Protein AF-A0A0B7MFP1-F1 (afdb_monomer)

InterPro domains:
  IPR032806 H repeat-associated protein, N-terminal [PF13808] (2-84)
  IPR051698 Transposase 11-like [PTHR30298] (2-95)

Sequence (118 aa):
MNDSRMEGKIWHRLTDILFIVTCGIICGYDEFELIHVWAKAPDTQKWLKKYIALPNGIPSLSTLKRGFSVIRPEEFSTRFISWMNAVLQLPERMLCPWMGKHQEVRRMNARVRRHYIW

Structure (mmCIF, N/CA/C/O backbone):
data_AF-A0A0B7MFP1-F1
#
_entry.id   AF-A0A0B7MFP1-F1
#
loop_
_atom_site.group_PDB
_atom_site.id
_atom_site.type_symbol
_atom_site.label_atom_id
_atom_site.label_alt_id
_atom_site.label_comp_id
_atom_site.label_asym_id
_atom_site.label_entity_id
_atom_site.label_seq_id
_atom_site.pdbx_PDB_ins_code
_atom_site.Cartn_x
_atom_site.Cartn_y
_atom_site.Cartn_z
_atom_site.occupancy
_atom_site.B_iso_or_equiv
_atom_site.auth_seq_id
_atom_site.auth_comp_id
_atom_site.auth_asym_id
_atom_site.auth_atom_id
_atom_site.pdbx_PDB_model_num
ATOM 1 N N . MET A 1 1 ? -5.087 -15.155 -7.417 1.00 60.03 1 MET A N 1
ATOM 2 C CA . MET A 1 1 ? -4.480 -14.854 -6.108 1.00 60.03 1 MET A CA 1
ATOM 3 C C . MET A 1 1 ? -5.364 -15.447 -5.039 1.00 60.03 1 MET A C 1
ATOM 5 O O . MET A 1 1 ? -6.502 -15.016 -4.925 1.00 60.03 1 MET A O 1
ATOM 9 N N . ASN A 1 2 ? -4.872 -16.464 -4.339 1.00 67.81 2 ASN A N 1
ATOM 10 C CA . ASN A 1 2 ? -5.566 -17.029 -3.189 1.00 67.81 2 ASN A CA 1
ATOM 11 C C . ASN A 1 2 ? -5.030 -16.335 -1.929 1.00 67.81 2 ASN A C 1
ATOM 13 O O . ASN A 1 2 ? -3.813 -16.215 -1.791 1.00 67.81 2 ASN A O 1
ATOM 17 N N . ASP A 1 3 ? -5.905 -15.839 -1.058 1.00 78.44 3 ASP A N 1
ATOM 18 C CA . ASP A 1 3 ? -5.498 -15.194 0.193 1.00 78.44 3 ASP A CA 1
ATOM 19 C C . ASP A 1 3 ? -5.328 -16.270 1.271 1.00 78.44 3 ASP A C 1
ATOM 21 O O . ASP A 1 3 ? -6.307 -16.790 1.791 1.00 78.44 3 ASP A O 1
ATOM 25 N N . SER A 1 4 ? -4.084 -16.644 1.577 1.00 78.94 4 SER A N 1
ATOM 26 C CA . SER A 1 4 ? -3.776 -17.659 2.595 1.00 78.94 4 SER A CA 1
ATOM 27 C C . SER A 1 4 ? -3.608 -17.080 4.005 1.00 78.94 4 SER A C 1
ATOM 29 O O . SER A 1 4 ? -3.127 -17.769 4.909 1.00 78.94 4 SER A O 1
ATOM 31 N N . ARG A 1 5 ? -3.970 -15.805 4.225 1.00 81.06 5 ARG A N 1
ATOM 32 C CA . ARG A 1 5 ? -3.952 -15.202 5.565 1.00 81.06 5 ARG A CA 1
ATOM 33 C C . ARG A 1 5 ? -5.021 -15.854 6.442 1.00 81.06 5 ARG A C 1
ATOM 35 O O . ARG A 1 5 ? -6.093 -16.209 5.975 1.00 81.06 5 ARG A O 1
ATOM 42 N N . MET A 1 6 ? -4.729 -15.971 7.736 1.00 77.19 6 MET A N 1
ATOM 43 C CA . MET A 1 6 ? -5.650 -16.563 8.711 1.00 77.19 6 MET A CA 1
ATOM 44 C C . MET A 1 6 ? -6.990 -15.819 8.751 1.00 77.19 6 MET A C 1
ATOM 46 O O . MET A 1 6 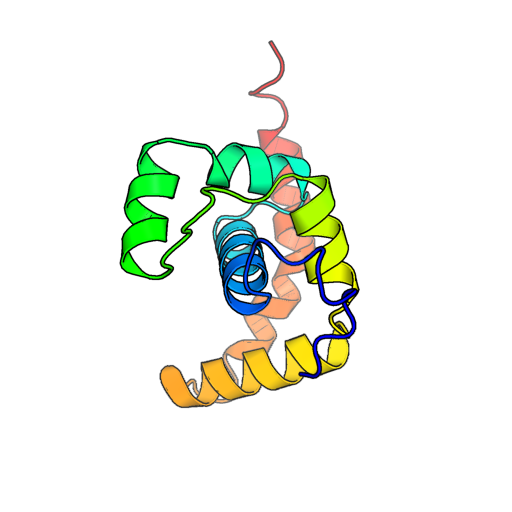? -7.029 -14.645 9.142 1.00 77.19 6 MET A O 1
ATOM 50 N N . GLU A 1 7 ? -8.076 -16.519 8.421 1.00 64.31 7 GLU A N 1
ATOM 51 C CA . GLU A 1 7 ? -9.445 -16.032 8.601 1.00 64.31 7 GLU A CA 1
ATOM 52 C C . GLU A 1 7 ? -9.672 -15.609 10.067 1.00 64.31 7 GLU A C 1
ATOM 54 O O . GLU A 1 7 ? -9.174 -16.234 11.003 1.00 64.31 7 GLU A O 1
ATOM 59 N N . GLY A 1 8 ? -10.338 -14.468 10.276 1.00 64.31 8 GLY A N 1
ATOM 60 C CA . GLY A 1 8 ? -10.544 -13.865 11.605 1.00 64.31 8 GLY A CA 1
ATOM 61 C C . GLY A 1 8 ? -9.450 -12.894 12.082 1.00 64.31 8 GLY A C 1
ATOM 62 O O . GLY A 1 8 ? -9.680 -12.131 13.017 1.00 64.31 8 GLY A O 1
ATOM 63 N N . LYS A 1 9 ? -8.283 -12.831 11.418 1.00 68.75 9 LYS A N 1
ATOM 64 C CA . LYS A 1 9 ? -7.250 -11.789 11.650 1.00 68.75 9 LYS A CA 1
ATOM 65 C C . LYS A 1 9 ? -7.132 -10.787 10.494 1.00 68.75 9 LYS A C 1
ATOM 67 O O . LYS A 1 9 ? -6.152 -10.042 10.407 1.00 68.75 9 LYS A O 1
ATOM 72 N N . ILE A 1 10 ? -8.119 -10.761 9.600 1.00 77.44 10 ILE A N 1
ATOM 73 C CA . ILE A 1 10 ? -8.108 -9.963 8.371 1.00 77.44 10 ILE A CA 1
ATOM 74 C C . ILE A 1 10 ? -8.974 -8.718 8.562 1.00 77.44 10 ILE A C 1
ATOM 76 O O . ILE A 1 10 ? -10.182 -8.742 8.367 1.00 77.44 10 ILE A O 1
ATOM 80 N N . TRP A 1 11 ? -8.326 -7.610 8.919 1.00 80.81 11 TRP A N 1
ATOM 81 C CA . TRP A 1 11 ? -8.970 -6.295 9.051 1.00 80.81 11 TRP A CA 1
ATOM 82 C C . TRP A 1 11 ? -8.839 -5.445 7.781 1.00 80.81 11 TRP A C 1
ATOM 84 O O . TRP A 1 11 ? -9.551 -4.460 7.604 1.00 80.81 11 TRP A O 1
ATOM 94 N N . HIS A 1 12 ? -7.930 -5.823 6.881 1.00 86.62 12 HIS A N 1
ATOM 95 C CA . HIS A 1 12 ? -7.673 -5.118 5.629 1.00 86.62 12 HIS A CA 1
ATOM 96 C C . HIS A 1 12 ? -7.676 -6.111 4.469 1.00 86.62 12 HIS A C 1
ATOM 98 O O . HIS A 1 12 ? -7.029 -7.169 4.530 1.00 86.62 12 HIS A O 1
ATOM 104 N N . ARG A 1 13 ? -8.391 -5.755 3.399 1.00 87.81 13 ARG A N 1
ATOM 105 C CA . ARG A 1 13 ? -8.441 -6.550 2.170 1.00 87.81 13 ARG A CA 1
ATOM 106 C C . ARG A 1 13 ? -7.036 -6.668 1.587 1.00 87.81 13 ARG A C 1
ATOM 108 O O . ARG A 1 13 ? -6.260 -5.713 1.633 1.00 87.81 13 ARG A O 1
ATOM 115 N N . LEU A 1 14 ? -6.703 -7.838 1.044 1.00 8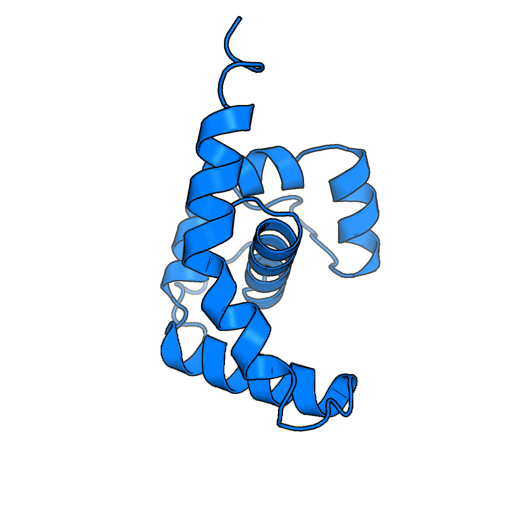8.12 14 LEU A N 1
ATOM 116 C CA . LEU A 1 14 ? -5.386 -8.066 0.443 1.00 88.12 14 LEU A CA 1
ATOM 117 C C . LEU A 1 14 ? -5.144 -7.106 -0.728 1.00 88.12 14 LEU A C 1
ATOM 119 O O . LEU A 1 14 ? -4.044 -6.588 -0.888 1.00 88.12 14 LEU A O 1
ATOM 123 N N . THR A 1 15 ? -6.198 -6.818 -1.490 1.00 88.56 15 THR A N 1
ATOM 124 C CA . THR A 1 15 ? -6.204 -5.849 -2.591 1.00 88.56 15 THR A CA 1
ATOM 125 C C . THR A 1 15 ? -5.824 -4.444 -2.140 1.00 88.56 15 THR A C 1
ATOM 127 O O . THR A 1 15 ? -5.052 -3.783 -2.824 1.00 88.56 15 THR A O 1
ATOM 130 N N . ASP A 1 16 ? -6.305 -4.001 -0.977 1.00 91.62 16 ASP A N 1
ATOM 131 C CA . ASP A 1 16 ? -6.026 -2.660 -0.457 1.00 91.62 16 ASP A CA 1
ATOM 132 C C . ASP A 1 16 ? -4.555 -2.550 -0.035 1.00 91.62 16 ASP A C 1
ATOM 134 O O . ASP A 1 16 ? -3.891 -1.559 -0.328 1.00 91.62 16 ASP A O 1
ATOM 138 N N . ILE A 1 17 ? -4.018 -3.602 0.598 1.00 92.38 17 ILE A N 1
ATOM 139 C CA . ILE A 1 17 ? -2.589 -3.694 0.937 1.00 92.38 17 ILE A CA 1
ATOM 140 C C . ILE A 1 17 ? -1.740 -3.667 -0.334 1.00 92.38 17 ILE A C 1
ATOM 142 O O . ILE A 1 17 ? -0.765 -2.922 -0.407 1.00 92.38 17 ILE A O 1
ATOM 146 N N . LEU A 1 18 ? -2.121 -4.457 -1.339 1.00 90.88 18 LEU A N 1
ATOM 147 C CA . LEU A 1 18 ? -1.413 -4.531 -2.611 1.00 90.88 18 LEU A CA 1
ATOM 148 C C . LEU A 1 18 ? -1.403 -3.179 -3.327 1.00 90.88 18 LEU A C 1
ATOM 150 O O . LEU A 1 18 ? -0.363 -2.761 -3.833 1.00 90.88 18 LEU A O 1
ATOM 154 N N . PHE A 1 19 ? -2.536 -2.478 -3.314 1.00 92.38 19 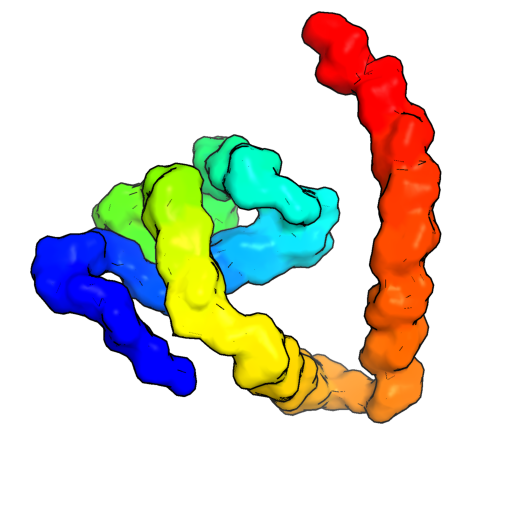PHE A N 1
ATOM 155 C CA . PHE A 1 19 ? -2.670 -1.146 -3.888 1.00 92.38 19 PHE A CA 1
ATOM 156 C C . PHE A 1 19 ? -1.744 -0.142 -3.193 1.00 92.38 19 PHE A C 1
ATOM 158 O O . PHE A 1 19 ? -0.952 0.514 -3.864 1.00 92.38 19 PHE A O 1
ATOM 165 N N . ILE A 1 20 ? -1.767 -0.083 -1.854 1.00 94.44 20 ILE A N 1
ATOM 166 C CA . ILE A 1 20 ? -0.895 0.814 -1.076 1.00 94.44 20 ILE A CA 1
ATOM 167 C C . ILE A 1 20 ? 0.580 0.562 -1.398 1.00 94.44 20 ILE A C 1
ATOM 169 O O . ILE A 1 20 ? 1.307 1.506 -1.701 1.00 94.44 20 ILE A O 1
ATOM 173 N N . VAL A 1 21 ? 1.025 -0.698 -1.346 1.00 93.69 21 VAL A N 1
ATOM 174 C CA . VAL A 1 21 ? 2.435 -1.048 -1.579 1.00 93.69 21 VAL A CA 1
ATOM 175 C C . VAL A 1 21 ? 2.856 -0.706 -3.008 1.00 93.69 21 VAL A C 1
ATOM 177 O O . VAL A 1 21 ? 3.899 -0.090 -3.205 1.00 93.69 21 VAL A O 1
ATOM 180 N N . THR A 1 22 ? 2.024 -1.030 -3.999 1.00 91.56 22 THR A N 1
ATOM 181 C CA . THR A 1 22 ? 2.316 -0.747 -5.413 1.00 91.56 22 THR A CA 1
ATOM 182 C C . THR A 1 22 ? 2.414 0.756 -5.674 1.00 91.56 22 THR A C 1
ATOM 184 O O . THR A 1 22 ? 3.368 1.205 -6.304 1.00 91.56 22 THR A O 1
ATOM 187 N N . CYS A 1 23 ? 1.475 1.553 -5.154 1.00 93.12 23 CYS A N 1
ATOM 188 C CA . CYS A 1 23 ? 1.536 3.009 -5.276 1.00 93.12 23 CYS A CA 1
ATOM 189 C C . CYS A 1 23 ? 2.770 3.591 -4.576 1.00 93.12 23 CYS A C 1
ATOM 191 O O . CYS A 1 23 ? 3.430 4.451 -5.151 1.00 93.12 23 CYS A O 1
ATOM 193 N N . GLY A 1 24 ? 3.125 3.089 -3.389 1.00 92.94 24 GLY A N 1
ATOM 194 C CA . GLY A 1 24 ? 4.342 3.497 -2.686 1.00 92.94 24 GLY A CA 1
ATOM 195 C C . GLY A 1 24 ? 5.608 3.253 -3.514 1.00 92.94 24 GLY A C 1
ATOM 196 O O . GLY A 1 24 ? 6.435 4.153 -3.654 1.00 92.94 24 GLY A O 1
ATOM 197 N N . ILE A 1 25 ? 5.713 2.081 -4.144 1.00 90.38 25 ILE A N 1
ATOM 198 C CA . ILE A 1 25 ? 6.832 1.742 -5.036 1.00 90.38 25 ILE A CA 1
ATOM 199 C C . ILE A 1 25 ? 6.864 2.664 -6.263 1.00 90.38 25 ILE A C 1
ATOM 201 O O . ILE A 1 25 ? 7.925 3.176 -6.614 1.00 90.38 25 ILE A O 1
ATOM 205 N N . ILE A 1 26 ? 5.714 2.933 -6.893 1.00 88.12 26 ILE A N 1
ATOM 206 C CA . ILE A 1 26 ? 5.616 3.860 -8.038 1.00 88.12 26 ILE A CA 1
ATOM 207 C C . ILE A 1 26 ? 6.035 5.284 -7.641 1.00 88.12 26 ILE A C 1
ATOM 209 O O . ILE A 1 26 ? 6.683 5.975 -8.425 1.00 88.12 26 ILE A O 1
ATOM 213 N N . CYS A 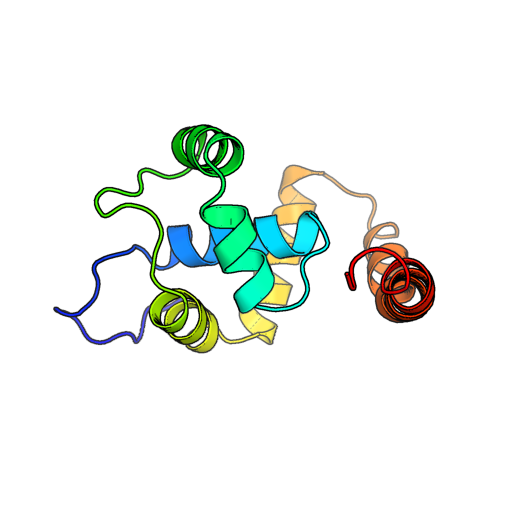1 27 ? 5.717 5.715 -6.418 1.00 88.25 27 CYS A N 1
ATOM 214 C CA . CYS A 1 27 ? 6.161 6.993 -5.859 1.00 88.25 27 CYS A CA 1
ATOM 215 C C . CYS A 1 27 ? 7.653 7.021 -5.471 1.00 88.25 27 CYS A C 1
ATOM 217 O O . CYS A 1 27 ? 8.144 8.072 -5.064 1.00 88.25 27 CYS A O 1
ATOM 219 N N . GLY A 1 28 ? 8.380 5.908 -5.613 1.00 87.62 28 GLY A N 1
ATOM 220 C CA . GLY A 1 28 ? 9.823 5.824 -5.380 1.00 87.62 28 GLY A CA 1
ATOM 221 C C . GLY A 1 28 ? 10.235 5.361 -3.981 1.00 87.62 28 GLY A C 1
ATOM 222 O O . GLY A 1 28 ? 11.416 5.456 -3.650 1.00 87.62 28 GLY A O 1
ATOM 223 N N . TYR A 1 29 ? 9.305 4.859 -3.165 1.00 91.62 29 TYR A N 1
ATOM 224 C CA . TYR A 1 29 ? 9.617 4.274 -1.859 1.00 91.62 29 TYR A CA 1
ATOM 225 C C . TYR A 1 29 ? 9.920 2.776 -2.005 1.00 91.62 29 TYR A C 1
ATOM 227 O O . TYR A 1 29 ? 9.054 1.998 -2.399 1.00 91.62 29 TYR A O 1
ATOM 235 N N . ASP A 1 30 ? 11.142 2.366 -1.671 1.00 86.06 30 ASP A N 1
ATOM 236 C CA . ASP A 1 30 ? 11.646 0.993 -1.822 1.00 86.06 30 ASP A CA 1
ATOM 237 C C . ASP A 1 30 ? 11.653 0.176 -0.515 1.00 86.06 30 ASP A C 1
ATOM 239 O O . ASP A 1 30 ? 11.924 -1.025 -0.531 1.00 86.06 30 ASP A O 1
ATOM 243 N N . GLU A 1 31 ? 11.298 0.798 0.611 1.00 90.94 31 GLU A N 1
ATOM 244 C CA . GLU A 1 31 ? 11.250 0.178 1.940 1.00 90.94 31 GLU A CA 1
ATOM 245 C C . GLU A 1 31 ? 9.824 0.249 2.523 1.00 90.94 31 GLU A C 1
ATOM 247 O O . GLU A 1 31 ? 9.143 1.274 2.419 1.00 90.94 31 GLU A O 1
ATOM 252 N N . PHE A 1 32 ? 9.354 -0.821 3.180 1.00 92.94 32 PHE A N 1
ATOM 253 C CA . PHE A 1 32 ? 7.999 -0.872 3.757 1.00 92.94 32 PHE A CA 1
ATOM 254 C C . PHE A 1 32 ? 7.769 0.210 4.817 1.00 92.94 32 PHE A C 1
ATOM 256 O O . PHE A 1 32 ? 6.663 0.728 4.945 1.00 92.94 32 PHE A O 1
ATOM 263 N N . GLU A 1 33 ? 8.806 0.549 5.577 1.00 94.81 33 GLU A N 1
ATOM 264 C CA . GLU A 1 33 ? 8.831 1.618 6.566 1.00 94.81 33 GLU A CA 1
ATOM 265 C C . GLU A 1 33 ? 8.516 2.966 5.910 1.00 94.81 33 GLU A C 1
ATOM 267 O O . GLU A 1 33 ? 7.639 3.692 6.380 1.00 94.81 33 GLU A O 1
ATOM 272 N N . LEU A 1 34 ? 9.168 3.262 4.782 1.00 94.88 34 LEU A N 1
ATOM 273 C CA . LEU A 1 34 ? 8.950 4.489 4.019 1.00 94.88 34 LEU A CA 1
ATOM 274 C C . LEU A 1 34 ? 7.555 4.517 3.388 1.00 94.88 34 LEU A C 1
ATOM 276 O O . LEU A 1 34 ? 6.857 5.523 3.498 1.00 94.88 34 LEU A O 1
ATOM 280 N N . ILE A 1 35 ? 7.111 3.398 2.806 1.00 95.00 35 ILE A N 1
ATOM 281 C CA . ILE A 1 35 ? 5.752 3.256 2.260 1.00 95.00 35 ILE A CA 1
ATOM 282 C C . ILE A 1 35 ? 4.706 3.484 3.356 1.00 95.00 35 ILE A C 1
ATOM 284 O O . ILE A 1 35 ? 3.708 4.161 3.126 1.00 95.00 35 ILE A O 1
ATOM 288 N N . HIS A 1 36 ? 4.921 2.948 4.557 1.00 96.50 36 HIS A N 1
ATOM 289 C CA . HIS A 1 36 ? 4.003 3.116 5.683 1.00 96.50 36 HIS A CA 1
ATOM 290 C C . HIS A 1 36 ? 3.922 4.568 6.156 1.00 96.50 36 HIS A C 1
ATOM 292 O O . HIS A 1 36 ? 2.829 5.075 6.412 1.00 96.50 36 HIS A O 1
ATOM 298 N N . VAL A 1 37 ? 5.066 5.253 6.249 1.00 95.69 37 VAL A N 1
ATOM 299 C CA . VAL A 1 37 ? 5.124 6.685 6.580 1.00 95.69 37 VAL A CA 1
ATOM 300 C C . VAL A 1 37 ? 4.396 7.509 5.517 1.00 95.69 37 VAL A C 1
ATOM 302 O O . VAL A 1 37 ? 3.535 8.319 5.859 1.00 95.69 37 VAL A O 1
ATOM 305 N N . TRP A 1 38 ? 4.668 7.252 4.237 1.00 96.19 38 TRP A N 1
ATOM 306 C CA . TRP A 1 38 ? 3.987 7.900 3.118 1.00 96.19 38 TRP A CA 1
ATOM 307 C C . TRP A 1 38 ? 2.473 7.664 3.142 1.00 96.19 38 TRP A C 1
ATOM 309 O O . TRP A 1 38 ? 1.701 8.616 3.033 1.00 96.19 38 TRP A O 1
ATOM 319 N N . ALA A 1 39 ? 2.035 6.420 3.347 1.00 95.50 39 ALA A N 1
ATOM 320 C CA . ALA A 1 39 ? 0.623 6.049 3.389 1.00 95.50 39 ALA A CA 1
ATOM 321 C C . ALA A 1 39 ? -0.119 6.708 4.559 1.00 95.50 39 ALA A C 1
ATOM 323 O O . ALA A 1 39 ? -1.316 6.969 4.460 1.00 95.50 39 ALA A O 1
ATOM 324 N N . LYS A 1 40 ? 0.583 7.000 5.662 1.00 95.56 40 LYS A N 1
ATOM 325 C CA . LYS A 1 40 ? 0.036 7.720 6.816 1.00 95.56 40 LYS A CA 1
ATOM 326 C C . LYS A 1 40 ? -0.062 9.231 6.616 1.00 95.56 40 LYS A C 1
ATOM 328 O O . LYS A 1 40 ? -0.797 9.858 7.380 1.00 95.56 40 LYS A O 1
ATOM 333 N N . ALA A 1 41 ? 0.615 9.821 5.633 1.00 95.69 41 ALA A N 1
ATOM 334 C CA . ALA A 1 41 ? 0.527 11.258 5.393 1.00 95.69 41 ALA A CA 1
ATOM 335 C C . ALA A 1 41 ? -0.932 11.673 5.081 1.00 95.69 41 ALA A C 1
ATOM 337 O O . ALA A 1 41 ? -1.599 10.978 4.309 1.00 95.69 41 ALA A O 1
ATOM 338 N N . PRO A 1 42 ? -1.457 12.776 5.653 1.00 93.25 42 PRO A N 1
ATOM 339 C CA . PRO A 1 42 ? -2.867 13.156 5.503 1.00 93.25 42 PRO A CA 1
ATOM 340 C C . PRO A 1 42 ? -3.332 13.290 4.047 1.00 93.25 42 PRO A C 1
ATOM 342 O O . PRO A 1 42 ? -4.395 12.775 3.687 1.00 93.25 42 PRO A O 1
ATOM 345 N N . ASP A 1 43 ? -2.514 13.912 3.195 1.00 94.62 43 ASP A N 1
ATOM 346 C CA . ASP A 1 43 ? -2.823 14.090 1.773 1.00 94.62 43 ASP A CA 1
ATOM 347 C C . ASP A 1 43 ? -2.860 12.754 1.029 1.00 94.62 43 ASP A C 1
ATOM 349 O O . ASP A 1 43 ? -3.783 12.494 0.249 1.00 94.62 43 ASP A O 1
ATOM 353 N N . THR A 1 44 ? -1.918 11.859 1.336 1.00 94.69 44 THR A N 1
ATOM 354 C CA .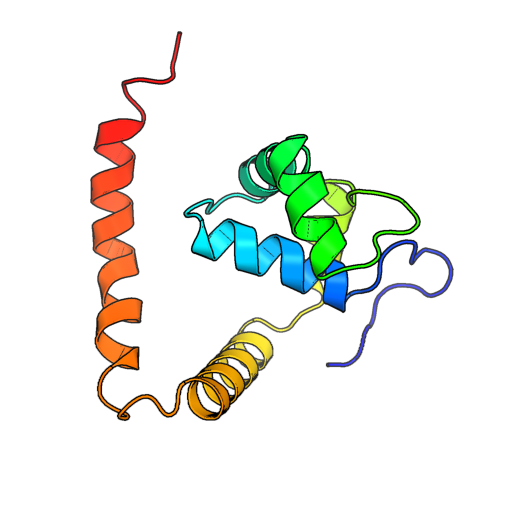 THR A 1 44 ? -1.893 10.498 0.796 1.00 94.69 44 THR A CA 1
ATOM 355 C C . THR A 1 44 ? -3.118 9.710 1.235 1.00 94.69 44 THR A C 1
ATOM 357 O O . THR A 1 44 ? -3.760 9.082 0.401 1.00 94.69 44 THR A O 1
ATOM 360 N N . GLN A 1 45 ? -3.509 9.768 2.511 1.00 94.06 45 GLN A N 1
ATOM 361 C CA . GLN A 1 45 ? -4.715 9.087 2.992 1.00 94.06 45 GLN A CA 1
ATOM 362 C C . GLN A 1 45 ? -5.974 9.598 2.286 1.00 94.06 45 GLN A C 1
ATOM 364 O O . GLN A 1 45 ? -6.830 8.805 1.889 1.00 94.06 45 GLN A O 1
ATOM 369 N N . LYS A 1 46 ? -6.086 10.919 2.101 1.00 94.25 46 LYS A N 1
ATOM 370 C CA . LYS A 1 46 ? -7.188 11.539 1.356 1.00 94.25 46 LYS A CA 1
ATOM 371 C C . LYS A 1 46 ? -7.214 11.069 -0.098 1.00 94.25 46 LYS A C 1
ATOM 373 O O . LYS A 1 46 ? -8.292 10.848 -0.645 1.00 94.25 46 LYS A O 1
ATOM 378 N N . TRP A 1 47 ? -6.048 10.904 -0.720 1.00 95.06 47 TRP A N 1
ATOM 379 C CA . TRP A 1 47 ? -5.924 10.376 -2.076 1.00 95.06 47 TRP A CA 1
ATOM 380 C C . TRP A 1 47 ? -6.258 8.878 -2.157 1.00 95.06 47 TRP A C 1
ATOM 382 O O . TRP A 1 47 ? -7.066 8.492 -2.997 1.00 95.06 47 TRP A O 1
ATOM 392 N N . LEU A 1 48 ? -5.729 8.049 -1.251 1.00 94.88 48 LEU A N 1
ATOM 393 C CA . LEU A 1 48 ? -5.986 6.606 -1.185 1.00 94.88 48 LEU A CA 1
ATOM 394 C C . LEU A 1 48 ? -7.481 6.306 -1.037 1.00 94.88 48 LEU A C 1
ATOM 396 O O . LEU A 1 48 ? -8.003 5.438 -1.733 1.00 94.88 48 LEU A O 1
ATOM 400 N N . LYS A 1 49 ? -8.195 7.079 -0.209 1.00 93.50 49 LYS A N 1
ATOM 401 C CA . LYS A 1 49 ? -9.647 6.936 -0.007 1.00 93.50 49 LYS A CA 1
ATOM 402 C C . LYS A 1 49 ? -10.494 7.164 -1.265 1.00 93.50 49 LYS A C 1
ATOM 404 O O . LYS A 1 49 ? -11.669 6.814 -1.262 1.00 93.50 49 LYS A O 1
ATOM 409 N N . LYS A 1 50 ? -9.927 7.721 -2.343 1.00 94.38 50 LYS A N 1
ATOM 410 C CA . LYS A 1 50 ? -10.607 7.816 -3.647 1.00 94.38 50 LYS A CA 1
ATOM 411 C C . LYS A 1 50 ? -10.663 6.477 -4.388 1.00 94.38 50 LYS A C 1
ATOM 413 O O . LYS A 1 50 ? -11.521 6.311 -5.245 1.00 94.38 50 LYS A O 1
ATOM 418 N N . TYR A 1 51 ? -9.756 5.550 -4.073 1.00 92.19 51 TYR A N 1
ATOM 419 C CA . TYR A 1 51 ? -9.587 4.283 -4.794 1.00 92.19 5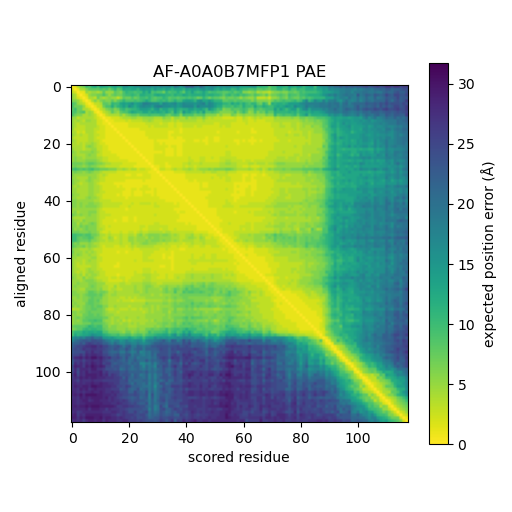1 TYR A CA 1
ATOM 420 C C . TYR A 1 51 ? -9.849 3.053 -3.921 1.00 92.19 51 TYR A C 1
ATOM 422 O O . TYR A 1 51 ? -10.278 2.022 -4.431 1.00 92.19 51 TYR A O 1
ATOM 430 N N . ILE A 1 52 ? -9.606 3.149 -2.611 1.00 93.00 52 ILE A N 1
ATOM 431 C CA . ILE A 1 52 ? -9.770 2.049 -1.655 1.00 93.00 52 ILE A CA 1
ATOM 432 C C . ILE A 1 52 ? -10.553 2.502 -0.419 1.00 93.00 52 ILE A C 1
ATOM 434 O O . ILE A 1 52 ? -10.385 3.618 0.065 1.00 93.00 52 ILE A O 1
ATOM 438 N N . ALA A 1 53 ? -11.415 1.626 0.108 1.00 86.31 53 ALA A N 1
ATOM 439 C CA . ALA A 1 53 ? -12.358 1.982 1.172 1.00 86.31 53 ALA A CA 1
ATOM 440 C C . ALA A 1 53 ? -11.689 2.206 2.540 1.00 86.31 53 ALA A C 1
ATOM 442 O O . ALA A 1 53 ? -12.094 3.101 3.275 1.00 86.31 53 ALA A O 1
ATOM 443 N N . LEU A 1 54 ? -10.676 1.398 2.885 1.00 87.06 54 LEU A N 1
ATOM 444 C CA . LEU A 1 54 ? -9.941 1.471 4.159 1.00 87.06 54 LEU A CA 1
ATOM 445 C C . LEU A 1 54 ? -10.848 1.627 5.403 1.00 87.06 54 LEU A C 1
ATOM 447 O O . LEU A 1 54 ? -10.673 2.576 6.171 1.00 87.06 54 LEU A O 1
ATOM 451 N N . PRO A 1 55 ? -11.793 0.696 5.654 1.00 84.44 55 PRO A N 1
ATOM 452 C CA . PRO A 1 55 ? -12.747 0.813 6.764 1.00 84.44 55 PRO A CA 1
ATOM 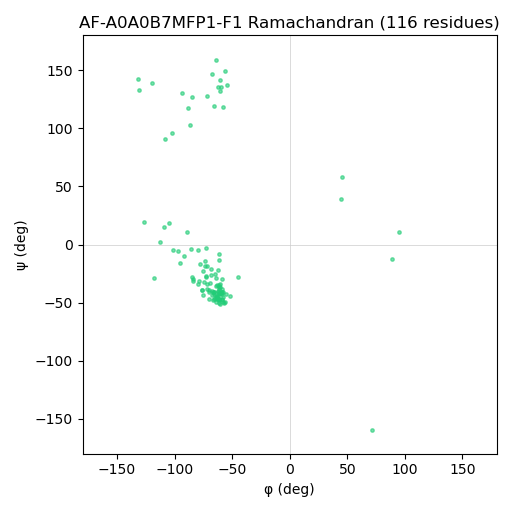453 C C . PRO A 1 55 ? -12.064 0.900 8.138 1.00 84.44 55 PRO A C 1
ATOM 455 O O . PRO A 1 55 ? -12.566 1.564 9.035 1.00 84.44 55 PRO A O 1
ATOM 458 N N . ASN A 1 56 ? -10.888 0.281 8.276 1.00 87.44 56 ASN A N 1
ATOM 459 C CA . ASN A 1 56 ? -10.080 0.273 9.497 1.00 87.44 56 ASN A CA 1
ATOM 460 C C . ASN A 1 56 ? -8.856 1.206 9.405 1.00 87.44 56 ASN A C 1
ATOM 462 O O . ASN A 1 56 ? -7.885 1.041 10.140 1.00 87.44 56 ASN A O 1
ATOM 466 N N . GLY A 1 57 ? -8.862 2.159 8.467 1.00 90.62 57 GLY A N 1
ATOM 467 C CA . GLY A 1 57 ? -7.732 3.052 8.213 1.00 90.62 57 GLY A CA 1
ATOM 468 C C . GLY A 1 57 ? -6.537 2.363 7.547 1.00 90.62 57 GLY A C 1
ATOM 469 O O . GLY A 1 57 ? -6.671 1.317 6.905 1.00 90.62 57 GLY A O 1
ATOM 470 N N . ILE A 1 58 ? -5.361 2.985 7.669 1.00 93.31 58 ILE A N 1
ATOM 471 C CA . ILE A 1 58 ? -4.111 2.486 7.081 1.00 93.31 58 ILE A CA 1
ATOM 472 C C . ILE A 1 58 ? -3.628 1.247 7.854 1.00 93.31 58 ILE A C 1
ATOM 474 O O . ILE A 1 58 ? -3.496 1.324 9.080 1.00 93.31 58 ILE A O 1
ATOM 478 N N . PRO A 1 59 ? -3.333 0.122 7.171 1.00 93.44 59 PRO A N 1
ATOM 479 C CA . PRO A 1 59 ? -2.788 -1.063 7.820 1.00 93.44 59 PRO A CA 1
ATOM 480 C C . PRO A 1 59 ? -1.492 -0.754 8.575 1.00 93.44 59 PRO A C 1
ATOM 482 O O . PRO A 1 59 ? -0.703 0.097 8.170 1.00 93.44 59 PRO A O 1
ATOM 485 N N . SER A 1 60 ? -1.227 -1.476 9.663 1.00 93.38 60 SER A N 1
ATOM 486 C CA . SER A 1 60 ? 0.068 -1.377 10.344 1.00 93.38 60 SER A CA 1
ATOM 487 C C . SER A 1 60 ? 1.214 -1.865 9.446 1.00 93.38 60 SER A C 1
ATOM 489 O O . SER A 1 60 ? 1.003 -2.676 8.541 1.00 93.38 60 SER A O 1
ATOM 491 N N . LEU A 1 61 ? 2.446 -1.441 9.745 1.00 93.50 61 LEU A N 1
ATOM 492 C CA . LEU A 1 61 ? 3.652 -1.889 9.038 1.00 93.50 61 LEU A CA 1
ATOM 493 C C . LEU A 1 61 ? 3.747 -3.424 8.975 1.00 93.50 61 LEU A C 1
ATOM 495 O O . LEU A 1 61 ? 4.002 -3.997 7.917 1.00 93.50 61 LEU A O 1
ATOM 499 N N . SER A 1 62 ? 3.478 -4.102 10.093 1.00 91.75 62 SER A N 1
ATOM 500 C CA . SER A 1 62 ? 3.472 -5.568 10.165 1.00 91.75 62 SER A CA 1
ATOM 501 C C . SER A 1 62 ? 2.385 -6.190 9.285 1.00 91.75 62 SER A C 1
ATOM 503 O O . SER A 1 62 ? 2.611 -7.241 8.684 1.00 91.75 62 SER A O 1
ATOM 505 N N . THR A 1 63 ? 1.218 -5.547 9.178 1.00 91.44 63 THR A N 1
ATOM 506 C CA . THR A 1 63 ? 0.131 -5.989 8.295 1.00 91.44 63 THR A CA 1
ATOM 507 C C . THR A 1 63 ? 0.481 -5.783 6.825 1.00 91.44 63 THR A C 1
ATOM 509 O O . THR A 1 63 ? 0.194 -6.673 6.028 1.00 91.44 63 THR A O 1
ATOM 512 N N . LEU A 1 64 ? 1.137 -4.675 6.461 1.00 92.19 64 LEU A N 1
ATOM 513 C CA . LEU A 1 64 ? 1.638 -4.453 5.099 1.00 92.19 64 LEU A CA 1
ATOM 514 C C . LEU A 1 64 ? 2.645 -5.538 4.706 1.00 92.19 64 LEU A C 1
ATOM 516 O O . LEU A 1 64 ? 2.448 -6.209 3.695 1.00 92.19 64 LEU A O 1
ATOM 520 N N . LYS A 1 65 ? 3.661 -5.777 5.549 1.00 91.62 65 LYS A N 1
ATOM 521 C CA . LYS A 1 65 ? 4.680 -6.812 5.314 1.00 91.62 65 LYS A CA 1
ATOM 522 C C . LYS A 1 65 ? 4.056 -8.197 5.165 1.00 91.62 65 LYS A C 1
ATOM 524 O O . LYS A 1 65 ? 4.331 -8.884 4.190 1.00 91.62 65 LYS A O 1
ATOM 529 N N . ARG A 1 66 ? 3.180 -8.591 6.096 1.00 89.69 66 ARG A N 1
ATOM 530 C CA . ARG A 1 66 ? 2.526 -9.910 6.074 1.00 89.69 66 ARG A CA 1
ATOM 531 C C . ARG A 1 66 ? 1.557 -10.063 4.905 1.00 89.69 66 ARG A C 1
ATOM 533 O O . ARG A 1 66 ? 1.470 -11.132 4.316 1.00 89.69 66 ARG A O 1
ATOM 540 N N . GLY A 1 67 ? 0.799 -9.014 4.592 1.00 88.12 67 GLY A N 1
ATOM 541 C CA . GLY A 1 67 ? -0.125 -9.022 3.464 1.00 88.12 67 GLY A CA 1
ATOM 542 C C . GLY A 1 67 ? 0.619 -9.195 2.150 1.00 88.12 67 GLY A C 1
ATOM 543 O O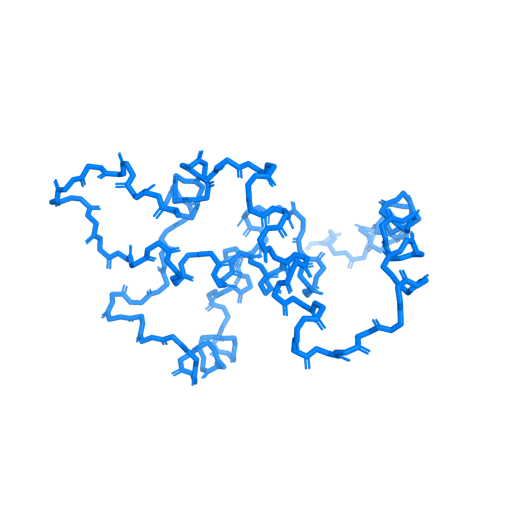 . GLY A 1 67 ? 0.267 -10.058 1.355 1.00 88.12 67 GLY A O 1
ATOM 544 N N . PHE A 1 68 ? 1.697 -8.438 1.963 1.00 85.88 68 PHE A N 1
ATOM 545 C CA . PHE A 1 68 ? 2.505 -8.535 0.758 1.00 85.88 68 PHE A CA 1
ATOM 546 C C . PHE A 1 68 ? 3.326 -9.833 0.692 1.00 85.88 68 PHE A C 1
ATOM 548 O O . PHE A 1 68 ? 3.470 -10.396 -0.382 1.00 85.88 68 PHE A O 1
ATOM 555 N N . SER A 1 69 ? 3.808 -10.381 1.815 1.00 87.38 69 SER A N 1
ATOM 556 C CA . SER A 1 69 ? 4.598 -11.628 1.819 1.00 87.38 69 SER A CA 1
ATOM 557 C C . SER A 1 69 ? 3.802 -12.877 1.434 1.00 87.38 69 SER A C 1
ATOM 559 O O . SER A 1 69 ? 4.385 -13.889 1.066 1.00 87.38 69 SER A O 1
ATOM 561 N N . VAL A 1 70 ? 2.473 -12.833 1.555 1.00 87.00 70 VAL A N 1
ATOM 562 C CA . VAL A 1 70 ? 1.579 -13.926 1.131 1.00 87.00 70 VAL A CA 1
ATOM 563 C C . VAL A 1 70 ? 1.493 -14.026 -0.395 1.00 87.00 70 VAL A C 1
ATOM 565 O O . VAL A 1 70 ? 1.120 -15.059 -0.951 1.00 87.00 70 VAL A O 1
ATOM 568 N N . ILE A 1 71 ? 1.870 -12.959 -1.091 1.00 85.19 71 ILE A N 1
ATOM 569 C CA . ILE A 1 71 ? 1.828 -12.877 -2.539 1.00 85.19 71 ILE A CA 1
ATOM 570 C C . ILE A 1 71 ? 3.106 -13.481 -3.120 1.00 85.19 71 ILE A C 1
ATOM 572 O O . ILE A 1 71 ? 4.211 -13.051 -2.799 1.00 85.19 71 ILE A O 1
ATOM 576 N N . ARG A 1 72 ? 2.956 -14.438 -4.044 1.00 83.56 72 ARG A N 1
ATOM 577 C CA . ARG A 1 72 ? 4.079 -14.928 -4.851 1.00 83.56 72 ARG A CA 1
ATOM 578 C C . ARG A 1 72 ? 4.588 -13.805 -5.770 1.00 83.56 72 ARG A C 1
ATOM 580 O O . ARG A 1 72 ? 3.809 -13.356 -6.617 1.00 83.56 72 ARG A O 1
ATOM 587 N N . PRO A 1 73 ? 5.862 -13.376 -5.658 1.00 80.50 73 PRO A N 1
ATOM 588 C CA . PRO A 1 73 ? 6.390 -12.246 -6.430 1.00 80.50 73 PRO A CA 1
ATOM 589 C C . PRO A 1 73 ? 6.300 -12.433 -7.948 1.00 80.50 73 PRO A C 1
ATOM 591 O O . PRO A 1 73 ? 5.967 -11.492 -8.668 1.00 80.50 73 PRO A O 1
ATOM 594 N N . GLU A 1 74 ? 6.544 -13.654 -8.431 1.00 81.12 74 GLU A N 1
ATOM 595 C CA . GLU A 1 74 ? 6.461 -13.993 -9.856 1.00 81.12 74 GLU A CA 1
ATOM 596 C C . GLU A 1 74 ? 5.022 -13.890 -10.373 1.00 81.12 74 GLU A C 1
ATOM 598 O O . GLU A 1 74 ? 4.764 -13.213 -11.365 1.00 81.12 74 GLU A O 1
ATOM 603 N N . GLU A 1 75 ? 4.058 -14.471 -9.648 1.00 83.94 75 GLU A N 1
ATOM 604 C CA . GLU A 1 75 ? 2.641 -14.413 -10.028 1.00 83.94 75 GLU A CA 1
ATOM 605 C C . GLU A 1 75 ? 2.122 -12.970 -10.036 1.00 83.94 75 GLU A C 1
ATOM 607 O O . GLU A 1 75 ? 1.358 -12.588 -10.926 1.00 83.94 75 GLU A O 1
ATOM 612 N N . PHE A 1 76 ? 2.536 -12.158 -9.059 1.00 83.12 76 PHE A N 1
ATOM 613 C CA . PHE A 1 76 ? 2.182 -10.745 -9.027 1.00 83.12 76 PHE A CA 1
ATOM 614 C C . PHE A 1 76 ? 2.764 -9.994 -10.220 1.00 83.12 76 PHE A C 1
ATOM 616 O O . PHE A 1 76 ? 2.013 -9.317 -10.916 1.00 83.12 76 PHE A O 1
ATOM 623 N N . SER A 1 77 ? 4.060 -10.162 -10.492 1.00 82.62 77 SER A N 1
ATOM 624 C CA . SER A 1 77 ? 4.742 -9.506 -11.612 1.00 82.62 77 SER A CA 1
ATOM 625 C C . SER A 1 77 ? 4.067 -9.822 -12.946 1.00 82.62 77 SER A C 1
ATOM 627 O O . SER A 1 77 ? 3.711 -8.906 -13.685 1.00 82.62 77 SER A O 1
ATOM 629 N N . THR A 1 78 ? 3.799 -11.099 -13.232 1.00 84.81 78 THR A N 1
ATOM 630 C CA . THR A 1 78 ? 3.141 -11.514 -14.480 1.00 84.81 78 THR A CA 1
ATOM 631 C C . THR A 1 78 ? 1.740 -10.918 -14.615 1.00 84.81 78 THR A C 1
ATOM 633 O O . THR A 1 78 ? 1.399 -10.367 -15.663 1.00 84.81 78 THR A O 1
ATOM 636 N N . ARG A 1 79 ? 0.921 -10.984 -13.555 1.00 85.06 79 ARG A N 1
ATOM 637 C CA . ARG A 1 79 ? -0.440 -10.422 -13.576 1.00 85.06 79 ARG A CA 1
ATOM 638 C C . ARG A 1 79 ? -0.428 -8.902 -13.700 1.00 85.06 79 ARG A C 1
ATOM 640 O O . ARG A 1 79 ? -1.241 -8.353 -14.436 1.00 85.06 79 ARG A O 1
ATOM 647 N N . PHE A 1 80 ? 0.487 -8.233 -13.005 1.00 83.06 80 PHE A N 1
ATOM 648 C CA . PHE A 1 80 ? 0.629 -6.783 -13.041 1.00 83.06 80 PHE A CA 1
ATOM 649 C C . PHE A 1 80 ? 1.041 -6.301 -14.434 1.00 83.06 80 PHE A C 1
ATOM 651 O O . PHE A 1 80 ? 0.412 -5.395 -14.970 1.00 83.06 80 PHE A O 1
ATOM 658 N N . ILE A 1 81 ? 2.024 -6.954 -15.062 1.00 83.38 81 ILE A N 1
ATOM 659 C CA . ILE A 1 81 ? 2.446 -6.654 -16.438 1.00 83.38 81 ILE A CA 1
ATOM 660 C C . ILE A 1 81 ? 1.293 -6.884 -17.418 1.00 83.38 81 ILE A C 1
ATOM 662 O O . ILE A 1 81 ? 1.003 -6.018 -18.241 1.00 83.38 81 ILE A O 1
ATOM 666 N N . SER A 1 82 ? 0.598 -8.020 -17.310 1.00 84.44 82 SER A N 1
ATOM 667 C CA . SER A 1 82 ? -0.555 -8.320 -18.165 1.00 84.44 82 SER A CA 1
ATOM 668 C C . SER A 1 82 ? -1.663 -7.275 -18.023 1.00 84.44 82 SER A C 1
ATOM 670 O O . SER A 1 82 ? -2.247 -6.868 -19.026 1.00 84.44 82 SER A O 1
ATOM 672 N N . TRP A 1 83 ? -1.947 -6.828 -16.799 1.00 83.81 83 TRP A N 1
ATOM 673 C CA . TRP A 1 83 ? -2.922 -5.774 -16.534 1.00 83.81 83 TRP A CA 1
ATOM 674 C C . TRP A 1 83 ? -2.480 -4.429 -17.120 1.00 83.81 83 TRP A C 1
ATOM 676 O O . TRP A 1 83 ? -3.257 -3.790 -17.825 1.00 83.81 83 TRP A O 1
ATOM 686 N N . MET A 1 84 ? -1.226 -4.030 -16.901 1.00 81.94 84 MET A N 1
ATOM 687 C CA . MET A 1 84 ? -0.672 -2.791 -17.455 1.00 81.94 84 MET A CA 1
ATOM 688 C C . MET A 1 84 ? -0.718 -2.784 -18.986 1.00 81.94 84 MET A C 1
ATOM 690 O O . MET A 1 84 ? -1.110 -1.779 -19.572 1.00 81.94 84 MET A O 1
ATOM 694 N N . ASN A 1 85 ? -0.404 -3.908 -19.636 1.00 80.69 85 ASN A N 1
ATOM 695 C CA . ASN A 1 85 ? -0.521 -4.052 -21.089 1.00 80.69 85 ASN A CA 1
ATOM 696 C C . ASN A 1 85 ? -1.959 -3.881 -21.582 1.00 80.69 85 ASN A C 1
ATOM 698 O O . ASN A 1 85 ? -2.182 -3.196 -22.578 1.00 80.69 85 ASN A O 1
ATOM 702 N N . ALA A 1 86 ? -2.933 -4.457 -20.875 1.00 83.31 86 ALA A N 1
ATOM 703 C CA . ALA A 1 86 ? -4.341 -4.327 -21.235 1.00 83.31 86 ALA A CA 1
ATOM 704 C C . ALA A 1 86 ? -4.860 -2.888 -21.068 1.00 83.31 86 ALA A C 1
ATOM 706 O O . ALA A 1 86 ? -5.612 -2.406 -21.911 1.00 83.31 86 ALA A O 1
ATOM 707 N N . VAL A 1 87 ? -4.457 -2.197 -19.996 1.00 79.75 87 VAL A N 1
ATOM 708 C CA . VAL A 1 87 ? -4.934 -0.837 -19.689 1.00 79.75 87 VAL A CA 1
ATOM 709 C C . VAL A 1 87 ? -4.286 0.212 -20.584 1.00 79.75 87 VAL A C 1
ATOM 711 O O . VAL A 1 87 ? -4.960 1.124 -21.052 1.00 79.75 87 VAL A O 1
ATOM 714 N N . LEU A 1 88 ? -2.977 0.109 -20.802 1.00 77.56 88 LEU A N 1
ATOM 715 C CA . LEU A 1 88 ? -2.202 1.154 -21.465 1.00 77.56 88 LEU A CA 1
ATOM 716 C C . LEU A 1 88 ? -1.986 0.896 -22.963 1.00 77.56 88 LEU A C 1
ATOM 718 O O . LEU A 1 88 ? -1.413 1.759 -23.624 1.00 77.56 88 LEU A O 1
ATOM 722 N N . GLN A 1 89 ? -2.398 -0.268 -23.489 1.00 69.25 89 GLN A N 1
ATOM 723 C CA . GLN A 1 89 ? -2.116 -0.711 -24.866 1.00 69.25 89 GLN A CA 1
ATOM 724 C C . GLN A 1 89 ? -0.652 -0.452 -25.264 1.00 69.25 89 GLN A C 1
ATOM 726 O O . GLN A 1 89 ? -0.362 0.009 -26.370 1.00 69.25 89 GLN A O 1
ATOM 731 N N . LEU A 1 90 ? 0.281 -0.663 -24.325 1.00 58.69 90 LEU A N 1
ATOM 732 C CA . LEU A 1 90 ? 1.672 -0.277 -24.539 1.00 58.69 90 LEU A CA 1
ATOM 733 C C . LEU A 1 90 ? 2.243 -1.070 -25.715 1.00 58.69 90 LEU A C 1
ATOM 735 O O . LEU A 1 90 ? 2.068 -2.290 -25.765 1.00 58.69 90 LEU A O 1
ATOM 739 N N . PRO A 1 91 ? 2.985 -0.421 -26.629 1.00 56.16 91 PRO A N 1
ATOM 740 C CA . PRO A 1 91 ? 3.768 -1.160 -27.597 1.00 56.16 91 PRO A CA 1
ATOM 741 C C . PRO A 1 91 ? 4.776 -2.024 -26.831 1.00 56.16 91 PRO A C 1
ATOM 743 O O . PRO A 1 91 ? 5.481 -1.537 -25.942 1.00 56.16 91 PRO A O 1
ATOM 746 N N . GLU A 1 92 ? 4.851 -3.299 -27.205 1.00 50.53 92 GLU A N 1
ATOM 747 C CA . GLU A 1 92 ? 5.606 -4.385 -26.557 1.00 50.53 92 GLU A CA 1
ATOM 748 C C . GLU A 1 92 ? 7.052 -3.999 -26.161 1.00 50.53 92 GLU A C 1
ATOM 750 O O . GLU A 1 92 ? 7.588 -4.460 -25.154 1.00 50.53 92 GLU A O 1
ATOM 755 N N . ARG A 1 93 ? 7.664 -3.048 -26.882 1.00 49.25 93 ARG A N 1
ATOM 756 C CA . ARG A 1 93 ? 9.034 -2.556 -26.654 1.00 49.25 93 ARG A CA 1
ATOM 757 C C . ARG A 1 93 ? 9.226 -1.658 -25.419 1.00 49.25 93 ARG A C 1
ATOM 759 O O . ARG A 1 93 ? 10.367 -1.381 -25.054 1.00 49.25 93 ARG A O 1
ATOM 766 N N . MET A 1 94 ? 8.163 -1.135 -24.803 1.00 47.31 94 MET A N 1
ATOM 767 C CA . MET A 1 94 ? 8.268 -0.069 -23.790 1.00 47.31 94 MET A CA 1
ATOM 768 C C . MET A 1 94 ? 8.378 -0.579 -22.340 1.00 47.31 94 MET A C 1
ATOM 770 O O . MET A 1 94 ? 8.723 0.190 -21.444 1.00 47.31 94 MET A O 1
ATOM 774 N N . LEU A 1 95 ? 8.175 -1.879 -22.107 1.00 51.72 95 LEU A N 1
ATOM 775 C CA . LEU A 1 95 ? 8.315 -2.502 -20.782 1.00 51.72 95 LEU A CA 1
ATOM 776 C C . LEU A 1 95 ? 9.778 -2.799 -20.403 1.00 51.72 95 LEU A C 1
ATOM 778 O O . LEU A 1 95 ? 10.166 -2.663 -19.241 1.00 51.72 95 LEU A O 1
ATOM 782 N N . CYS A 1 96 ? 10.617 -3.149 -21.379 1.00 49.00 96 CYS A N 1
ATOM 783 C CA . CYS A 1 96 ? 12.016 -3.524 -21.151 1.00 49.00 96 CYS A CA 1
ATOM 784 C C . CYS A 1 96 ? 12.935 -2.356 -20.699 1.00 49.00 96 CYS A C 1
ATOM 786 O O . CYS A 1 96 ? 13.814 -2.596 -19.870 1.00 49.00 96 CYS A O 1
ATOM 788 N N . PRO A 1 97 ? 12.742 -1.087 -21.126 1.00 46.25 97 PRO A N 1
ATOM 789 C CA . PRO A 1 97 ? 13.566 0.036 -20.656 1.00 46.25 97 PRO A CA 1
ATOM 790 C C . PRO A 1 97 ? 13.300 0.477 -19.208 1.00 46.25 97 PRO A C 1
ATOM 792 O O . PRO A 1 97 ? 14.196 1.020 -18.564 1.00 46.25 97 PRO A O 1
ATOM 795 N N . TRP A 1 98 ? 12.091 0.262 -18.675 1.00 43.66 98 TRP A N 1
ATOM 796 C CA . TRP A 1 98 ? 11.750 0.663 -17.300 1.00 43.66 98 TRP A CA 1
ATOM 797 C C . TRP A 1 98 ? 12.298 -0.324 -16.257 1.00 43.66 98 TRP A C 1
ATOM 799 O O . TRP A 1 98 ? 12.734 0.085 -15.183 1.00 43.66 98 TRP A O 1
ATOM 809 N N . MET A 1 99 ? 12.389 -1.610 -16.614 1.00 36.91 99 MET A N 1
ATOM 810 C CA . MET A 1 99 ? 13.014 -2.651 -15.785 1.00 36.91 99 MET A CA 1
ATOM 811 C C . MET A 1 99 ? 14.552 -2.533 -15.738 1.00 36.91 99 MET A C 1
ATOM 813 O O . MET A 1 99 ? 15.164 -2.871 -14.727 1.00 36.91 99 MET A O 1
ATOM 817 N N . GLY A 1 100 ? 15.188 -1.981 -16.781 1.00 40.28 100 GLY A N 1
ATOM 818 C CA . GLY A 1 100 ? 16.641 -1.751 -16.826 1.00 40.28 100 GLY A CA 1
ATOM 819 C C . GLY A 1 100 ? 17.148 -0.587 -15.959 1.00 40.28 100 GLY A C 1
ATOM 820 O O . GLY A 1 100 ? 18.327 -0.543 -15.613 1.00 40.28 100 GLY A O 1
ATOM 821 N N . LYS A 1 101 ? 16.274 0.342 -15.542 1.00 46.19 101 LYS A N 1
ATOM 822 C CA . LYS A 1 101 ? 16.655 1.517 -14.730 1.00 46.19 101 LYS A CA 1
ATOM 823 C C . LYS A 1 101 ? 16.701 1.265 -13.224 1.00 46.19 101 LYS A C 1
ATOM 825 O O . LYS A 1 101 ? 17.143 2.137 -12.474 1.00 46.19 101 LYS A O 1
ATOM 830 N N . HIS A 1 102 ? 16.334 0.070 -12.762 1.00 40.56 102 HIS A N 1
ATOM 831 C CA . HIS A 1 102 ? 16.345 -0.261 -11.334 1.00 40.56 102 HIS A CA 1
ATOM 832 C C . HIS A 1 102 ? 17.762 -0.204 -10.713 1.00 40.56 102 HIS A C 1
ATOM 834 O O . HIS A 1 102 ? 17.906 -0.005 -9.506 1.00 40.56 102 HIS A O 1
ATOM 840 N N . GLN A 1 103 ? 18.825 -0.317 -11.524 1.00 40.91 103 GLN A N 1
ATOM 841 C CA . GLN A 1 103 ? 20.215 -0.089 -11.098 1.00 40.91 103 GLN A CA 1
ATOM 842 C C . GLN A 1 103 ? 20.638 1.393 -11.119 1.00 40.91 103 GLN A C 1
ATOM 844 O O . GLN A 1 103 ? 21.446 1.803 -10.286 1.00 40.91 103 GLN A O 1
ATOM 849 N N . GLU A 1 104 ? 20.092 2.214 -12.018 1.00 39.69 104 GLU A N 1
ATOM 850 C CA . GLU A 1 104 ? 20.404 3.650 -12.111 1.00 39.69 104 GLU A CA 1
ATOM 851 C C . GLU A 1 104 ? 19.717 4.470 -11.012 1.00 39.69 104 GLU A C 1
ATOM 853 O O . GLU A 1 104 ? 20.346 5.337 -10.404 1.00 39.69 104 GLU A O 1
ATOM 858 N N . VAL A 1 105 ? 18.466 4.145 -10.672 1.00 45.22 105 VAL A N 1
ATOM 859 C CA . VAL A 1 105 ? 17.730 4.814 -9.583 1.00 45.22 105 VAL A CA 1
ATOM 860 C C . VAL A 1 105 ? 18.412 4.575 -8.225 1.00 45.22 105 VAL A C 1
ATOM 862 O O . VAL A 1 105 ? 18.516 5.499 -7.417 1.00 45.22 105 VAL A O 1
ATOM 865 N N . ARG A 1 106 ? 19.012 3.390 -8.008 1.00 43.50 106 ARG A N 1
ATOM 866 C CA . ARG A 1 106 ? 19.848 3.102 -6.820 1.00 43.50 106 ARG A CA 1
ATOM 867 C C . ARG A 1 106 ? 21.078 4.012 -6.725 1.00 43.50 106 ARG A C 1
ATOM 869 O O . ARG A 1 106 ? 21.459 4.398 -5.621 1.00 43.50 106 ARG A O 1
ATOM 876 N N . ARG A 1 10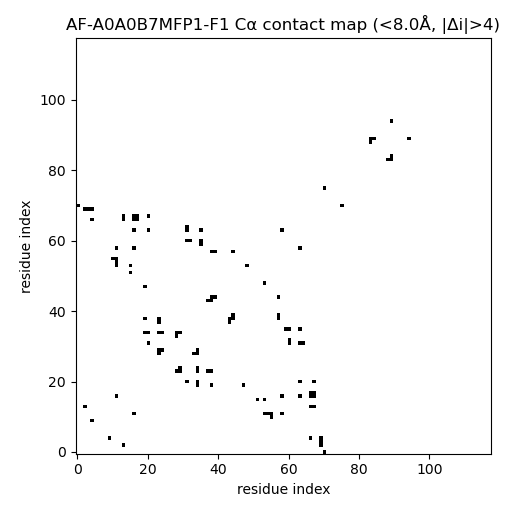7 ? 21.686 4.393 -7.857 1.00 40.25 107 ARG A N 1
ATOM 877 C CA . ARG A 1 107 ? 22.823 5.336 -7.894 1.00 40.25 107 ARG A CA 1
ATOM 878 C C . ARG A 1 107 ? 22.382 6.778 -7.644 1.00 40.25 107 ARG A C 1
ATOM 880 O O . ARG A 1 107 ? 23.124 7.542 -7.031 1.00 40.25 107 ARG A O 1
ATOM 887 N N . MET A 1 108 ? 21.174 7.140 -8.071 1.00 33.88 108 MET A N 1
ATOM 888 C CA . MET A 1 108 ? 20.641 8.493 -7.904 1.00 33.88 108 MET A CA 1
ATOM 889 C C . MET A 1 108 ? 20.180 8.762 -6.458 1.00 33.88 108 MET A C 1
ATOM 891 O O . MET A 1 108 ? 20.507 9.809 -5.896 1.00 33.88 108 MET A O 1
ATOM 895 N N . ASN A 1 109 ? 19.551 7.781 -5.795 1.00 38.38 109 ASN A N 1
ATOM 896 C CA . ASN A 1 109 ? 19.094 7.906 -4.402 1.00 38.38 109 ASN A CA 1
ATOM 897 C C . ASN A 1 109 ? 20.238 7.977 -3.370 1.00 38.38 109 ASN A C 1
ATOM 899 O O . ASN A 1 109 ? 20.087 8.628 -2.336 1.00 38.38 109 ASN A O 1
ATOM 903 N N . ALA A 1 110 ? 21.418 7.415 -3.659 1.00 44.03 110 ALA A N 1
ATOM 904 C CA . ALA A 1 110 ? 22.601 7.575 -2.803 1.00 44.03 110 ALA A CA 1
ATOM 905 C C . ALA A 1 110 ? 23.102 9.035 -2.730 1.00 44.03 110 ALA A C 1
ATOM 907 O O . ALA A 1 110 ? 23.720 9.435 -1.744 1.00 44.03 110 ALA A O 1
ATOM 908 N N . ARG A 1 111 ? 22.818 9.858 -3.751 1.00 38.28 111 ARG A N 1
ATOM 909 C CA . ARG A 1 111 ? 23.239 11.267 -3.800 1.00 38.28 111 ARG A CA 1
ATOM 910 C C . ARG A 1 111 ? 22.281 12.194 -3.043 1.00 38.28 111 ARG A C 1
ATOM 912 O O . ARG A 1 111 ? 22.741 13.186 -2.484 1.00 38.28 111 ARG A O 1
ATOM 919 N N . VAL A 1 112 ? 20.994 11.842 -2.974 1.00 45.91 112 VAL A N 1
ATOM 920 C CA . VAL A 1 112 ? 19.938 12.617 -2.291 1.00 45.91 112 VAL A CA 1
ATOM 921 C C . VAL A 1 112 ? 19.868 12.312 -0.783 1.00 45.91 112 VAL A C 1
ATOM 923 O O . VAL A 1 112 ? 19.563 13.205 0.005 1.00 45.91 112 VAL A O 1
ATOM 926 N N . ARG A 1 113 ? 20.267 11.106 -0.335 1.00 45.59 113 ARG A N 1
ATOM 927 C CA . ARG A 1 113 ? 20.308 10.721 1.099 1.00 45.59 113 ARG A CA 1
ATOM 928 C C . ARG A 1 113 ? 21.262 11.564 1.977 1.00 45.59 113 ARG A C 1
ATOM 930 O O . ARG A 1 113 ? 21.197 11.457 3.195 1.00 45.59 113 ARG A O 1
ATOM 937 N N . ARG A 1 114 ? 22.099 12.443 1.402 1.00 40.28 114 ARG A N 1
ATOM 938 C CA . ARG A 1 114 ? 22.932 13.412 2.153 1.00 40.28 114 ARG A CA 1
ATOM 939 C C . ARG A 1 114 ? 22.192 14.670 2.627 1.00 40.28 114 ARG A C 1
ATOM 941 O O . ARG A 1 114 ? 22.806 15.482 3.306 1.00 40.28 114 ARG A O 1
ATOM 948 N N . HIS A 1 115 ? 20.923 14.855 2.267 1.00 44.41 115 HIS A N 1
ATOM 949 C CA . HIS A 1 115 ? 20.184 16.092 2.560 1.00 44.41 115 HIS A CA 1
ATOM 950 C C . HIS A 1 115 ? 19.029 15.942 3.564 1.00 44.41 115 HIS A C 1
ATOM 952 O O . HIS A 1 115 ? 18.352 16.923 3.843 1.00 44.41 115 HIS A O 1
ATOM 958 N N . TYR A 1 116 ? 18.813 14.744 4.118 1.00 34.91 116 TYR A N 1
ATOM 959 C CA . TYR A 1 116 ? 17.724 14.466 5.071 1.00 34.91 116 TYR A CA 1
ATOM 960 C C . TYR A 1 116 ? 18.204 13.817 6.380 1.00 34.91 116 TYR A C 1
ATOM 962 O O . TYR A 1 116 ? 17.411 13.219 7.098 1.00 34.91 116 TYR A O 1
ATOM 970 N N . ILE A 1 117 ? 19.501 13.931 6.689 1.00 37.72 117 ILE A N 1
ATOM 971 C CA . ILE A 1 117 ? 20.036 13.648 8.025 1.00 37.72 117 ILE A CA 1
ATOM 972 C C . ILE A 1 117 ? 20.423 14.995 8.641 1.00 37.72 117 ILE A C 1
ATOM 974 O O . ILE A 1 117 ? 21.532 15.476 8.420 1.00 37.72 117 ILE A O 1
ATOM 978 N N . TRP A 1 118 ? 19.468 15.589 9.350 1.00 37.84 118 TRP A N 1
ATOM 979 C CA . TRP A 1 118 ? 19.669 16.448 10.516 1.00 37.84 118 TRP A CA 1
ATOM 980 C C . TRP A 1 118 ? 18.569 16.101 11.513 1.00 37.84 118 TRP A C 1
ATOM 982 O O . TRP A 1 118 ? 17.395 16.056 11.079 1.00 37.84 118 TRP A O 1
#

Radius of gyration: 16.05 Å; Cα contacts (8 Å, |Δi|>4): 61; chains: 1; bounding box: 36×34×39 Å

pLDDT: mean 76.54, std 20.15, range [33.88, 96.5]

Foldseek 3Di:
DDQPPDPPVDPDDLVLLVVLVVVCVVVPNPDLVSSQVQCPPPVNQVVSVVPDVCPVGRDDSVCSCVSVVSDDPVVCVVVVVVVCCVVVVDDPPPPVVVVVCPVVSVVVVVVVVVPPDD

Organism: NCBI:txid499207

Secondary structure (DSSP, 8-state):
----SPTTS--S-HHHHHHHHHHHHHTT--SHHHHHHHHHSHHHHHHHTTT---TT-SPPHHHHHHHHHTS-HHHHHHHHHHHHHHHH---GGGSHHHHHTHHHHHHHHHHHTTSS--

Nearest PDB structures (foldseek):
  1tkv-assembly1_B  TM=4.609E-01  e=4.151E+00  Tequatrovirus T4

Solvent-accessible surface area (backbone atoms only — not comparable to full-atom values): 7319 Å² total; per-residue (Å²): 137,79,83,84,68,63,84,92,74,70,78,64,58,64,67,53,45,52,50,53,53,51,51,25,45,75,75,67,35,90,44,69,70,55,30,46,54,50,52,65,35,69,69,45,42,62,54,47,56,76,81,39,82,54,92,73,52,79,74,52,63,69,51,44,53,53,53,55,67,68,51,56,68,66,63,49,50,54,52,50,51,54,49,50,42,69,75,64,65,57,63,82,77,64,61,62,65,64,67,64,39,64,67,54,53,58,60,54,51,65,66,58,64,75,77,77,78,127

Mean predicted aligned error: 10.81 Å